Protein AF-A0A7W7FIY9-F1 (afdb_monomer)

Structure (mmCIF, N/CA/C/O backbone):
data_AF-A0A7W7FIY9-F1
#
_entry.id   AF-A0A7W7FIY9-F1
#
loop_
_atom_site.group_PDB
_atom_site.id
_atom_site.type_symbol
_atom_site.label_atom_id
_atom_site.label_alt_id
_atom_site.label_comp_id
_atom_site.label_asym_id
_atom_site.label_entity_id
_atom_site.label_seq_id
_atom_site.pdbx_PDB_ins_code
_atom_site.Cartn_x
_atom_site.Cartn_y
_atom_site.Cartn_z
_atom_site.occupancy
_atom_site.B_iso_or_equiv
_atom_site.auth_seq_id
_atom_site.auth_comp_id
_atom_site.auth_asym_id
_atom_site.auth_atom_id
_atom_site.pdbx_PDB_model_num
ATOM 1 N N . MET A 1 1 ? 59.921 -5.246 -0.084 1.00 39.66 1 MET A N 1
ATOM 2 C CA . MET A 1 1 ? 59.077 -4.103 0.337 1.00 39.66 1 MET A CA 1
ATOM 3 C C . MET A 1 1 ? 57.819 -4.089 -0.525 1.00 39.66 1 MET A C 1
ATOM 5 O O . MET A 1 1 ? 57.909 -4.482 -1.677 1.00 39.66 1 MET A O 1
ATOM 9 N N . ALA A 1 2 ? 56.670 -3.800 0.087 1.00 42.69 2 ALA A N 1
ATOM 10 C CA . ALA A 1 2 ? 55.359 -4.415 -0.157 1.00 42.69 2 ALA A CA 1
ATOM 11 C C . ALA A 1 2 ? 54.710 -4.243 -1.549 1.00 42.69 2 ALA A C 1
ATOM 13 O O . ALA A 1 2 ? 54.659 -3.157 -2.118 1.00 42.69 2 ALA A O 1
ATOM 14 N N . THR A 1 3 ? 54.131 -5.350 -2.018 1.00 52.34 3 THR A N 1
ATOM 15 C CA . THR A 1 3 ? 53.174 -5.505 -3.118 1.00 52.34 3 THR A CA 1
ATOM 16 C C . THR A 1 3 ? 51.755 -5.191 -2.635 1.00 52.34 3 THR A C 1
ATOM 18 O O . THR A 1 3 ? 51.338 -5.692 -1.594 1.00 52.34 3 THR A O 1
ATOM 21 N N . ILE A 1 4 ? 50.971 -4.416 -3.395 1.00 54.00 4 ILE A N 1
ATOM 22 C CA . ILE A 1 4 ? 49.517 -4.325 -3.180 1.00 54.00 4 ILE A CA 1
ATOM 23 C C . ILE A 1 4 ? 48.802 -4.503 -4.518 1.00 54.00 4 ILE A C 1
ATOM 25 O O . ILE A 1 4 ? 48.514 -3.562 -5.254 1.00 54.00 4 ILE A O 1
ATOM 29 N N . THR A 1 5 ? 48.520 -5.765 -4.817 1.00 47.19 5 THR A N 1
ATOM 30 C CA . THR A 1 5 ? 47.553 -6.197 -5.822 1.00 47.19 5 THR A CA 1
ATOM 31 C C . THR A 1 5 ? 46.156 -5.835 -5.319 1.00 47.19 5 THR A C 1
ATOM 33 O O . THR A 1 5 ? 45.655 -6.452 -4.381 1.00 47.19 5 THR A O 1
ATOM 36 N N . LYS A 1 6 ? 45.504 -4.831 -5.916 1.00 55.56 6 LYS A N 1
ATOM 37 C CA . LYS A 1 6 ? 44.092 -4.539 -5.631 1.00 55.56 6 LYS A CA 1
ATOM 38 C C . LYS A 1 6 ? 43.244 -5.644 -6.262 1.00 55.56 6 LYS A C 1
ATOM 40 O O . LYS A 1 6 ? 43.116 -5.709 -7.484 1.00 55.56 6 LYS A O 1
ATOM 45 N N . ALA A 1 7 ? 42.709 -6.532 -5.426 1.00 54.41 7 ALA A N 1
ATOM 46 C CA . ALA A 1 7 ? 41.789 -7.579 -5.841 1.00 54.41 7 ALA A CA 1
ATOM 47 C C . ALA A 1 7 ? 40.594 -6.945 -6.563 1.00 54.41 7 ALA A C 1
ATOM 49 O O . ALA A 1 7 ? 39.836 -6.155 -5.999 1.00 54.41 7 ALA A O 1
ATOM 50 N N . ARG A 1 8 ? 40.464 -7.267 -7.849 1.00 56.84 8 ARG A N 1
ATOM 51 C CA . ARG A 1 8 ? 39.286 -6.972 -8.652 1.00 56.84 8 ARG A 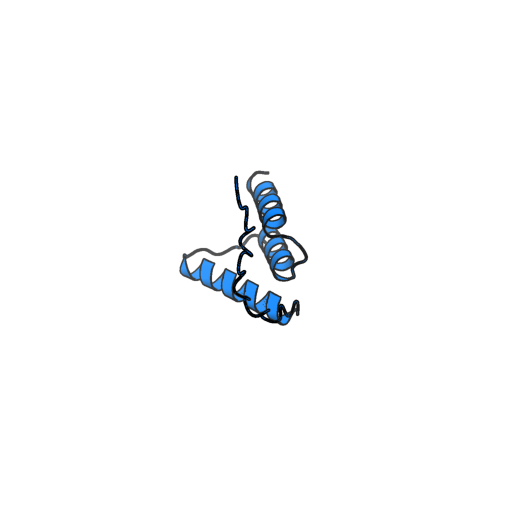CA 1
ATOM 52 C C . ARG A 1 8 ? 38.151 -7.809 -8.078 1.00 56.84 8 ARG A C 1
ATOM 54 O O . ARG A 1 8 ? 38.088 -9.005 -8.338 1.00 56.84 8 ARG A O 1
ATOM 61 N N . THR A 1 9 ? 37.293 -7.186 -7.276 1.00 57.03 9 THR A N 1
ATOM 62 C CA . THR A 1 9 ? 36.030 -7.772 -6.831 1.00 57.03 9 THR A CA 1
ATOM 63 C C . THR A 1 9 ? 35.257 -8.217 -8.064 1.00 57.03 9 THR A C 1
ATOM 65 O O . THR A 1 9 ? 34.732 -7.399 -8.818 1.0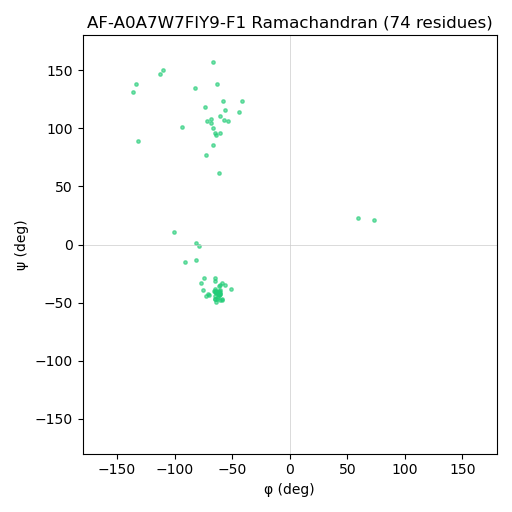0 57.03 9 THR A O 1
ATOM 68 N N . THR A 1 10 ? 35.211 -9.523 -8.288 1.00 46.44 10 THR A N 1
ATOM 69 C CA . THR A 1 10 ? 34.281 -10.160 -9.207 1.00 46.44 10 THR A CA 1
ATOM 70 C C . THR A 1 10 ? 32.880 -9.938 -8.653 1.00 46.44 10 THR A C 1
ATOM 72 O O . THR A 1 10 ? 32.434 -10.664 -7.768 1.00 46.44 10 THR A O 1
ATOM 75 N N . HIS A 1 11 ? 32.187 -8.905 -9.128 1.00 54.69 11 HIS A N 1
ATOM 76 C CA . HIS A 1 11 ? 30.731 -8.932 -9.100 1.00 54.69 11 HIS A CA 1
ATOM 77 C C . HIS A 1 11 ? 30.326 -10.007 -10.101 1.00 54.69 11 HIS A C 1
ATOM 79 O O . HIS A 1 11 ? 30.459 -9.813 -11.309 1.00 54.69 11 HIS A O 1
ATOM 85 N N . THR A 1 12 ? 29.913 -11.170 -9.593 1.00 51.97 12 THR A N 1
ATOM 86 C CA . THR A 1 12 ? 29.117 -12.132 -10.356 1.00 51.97 12 THR A CA 1
ATOM 87 C C . THR A 1 12 ? 28.049 -11.328 -11.076 1.00 51.97 12 THR A C 1
ATOM 89 O O . THR A 1 12 ? 27.238 -10.668 -10.426 1.00 51.97 12 THR A O 1
ATOM 92 N N . ALA A 1 13 ? 28.119 -11.305 -12.406 1.00 52.12 13 ALA A N 1
ATOM 93 C CA . ALA A 1 13 ? 27.147 -10.628 -13.237 1.00 52.12 13 ALA A CA 1
ATOM 94 C C . ALA A 1 13 ? 25.786 -11.271 -12.963 1.00 52.12 13 ALA A C 1
ATOM 96 O O . ALA A 1 13 ? 25.463 -12.330 -13.497 1.00 52.12 13 ALA A O 1
ATOM 97 N N . ALA A 1 14 ? 25.008 -10.653 -12.077 1.00 54.38 14 ALA A N 1
ATOM 98 C CA . ALA A 1 14 ? 23.583 -10.873 -12.033 1.00 54.38 14 ALA A CA 1
ATOM 99 C C . ALA A 1 14 ? 23.078 -10.433 -13.404 1.00 54.38 14 ALA A C 1
ATOM 101 O O . ALA A 1 14 ? 23.178 -9.257 -13.758 1.00 54.38 14 ALA A O 1
ATOM 102 N N . THR A 1 15 ? 22.632 -11.397 -14.206 1.00 51.53 15 THR A N 1
ATOM 103 C CA . THR A 1 15 ? 21.947 -11.152 -15.471 1.00 51.53 15 THR A CA 1
ATOM 104 C C . THR A 1 15 ? 20.971 -9.995 -15.260 1.00 51.53 15 THR A C 1
ATOM 106 O O . THR A 1 15 ? 20.146 -10.097 -14.346 1.00 51.53 15 THR A O 1
ATOM 109 N N . PRO A 1 16 ? 21.050 -8.891 -16.029 1.00 51.16 16 PRO A N 1
ATOM 110 C CA . PRO A 1 16 ? 20.061 -7.834 -15.937 1.00 51.16 16 PRO A CA 1
ATOM 111 C C . PRO A 1 16 ? 18.736 -8.444 -16.385 1.00 51.16 16 PRO A C 1
ATOM 113 O O . PRO A 1 16 ? 18.456 -8.566 -17.576 1.00 51.16 16 PRO A O 1
ATOM 116 N N . ARG A 1 17 ? 17.939 -8.916 -15.420 1.00 55.84 17 ARG A N 1
ATOM 117 C CA . ARG A 1 17 ? 16.554 -9.292 -15.667 1.00 55.84 17 ARG A CA 1
ATOM 118 C C . ARG A 1 17 ? 15.920 -8.017 -16.205 1.00 55.84 17 ARG A C 1
ATOM 120 O O . ARG A 1 17 ? 16.062 -6.994 -15.530 1.00 55.84 17 ARG A O 1
ATOM 127 N N . PRO A 1 18 ? 15.317 -8.022 -17.404 1.00 48.75 18 PRO A N 1
ATOM 128 C CA . PRO A 1 18 ? 14.717 -6.817 -17.938 1.00 48.75 18 PRO A CA 1
ATOM 129 C C . PRO A 1 18 ? 13.697 -6.349 -16.905 1.00 48.75 18 PRO A C 1
ATOM 131 O O . PRO A 1 18 ? 12.682 -7.002 -16.671 1.00 48.75 18 PRO A O 1
ATOM 134 N N . ALA A 1 19 ? 14.026 -5.264 -16.204 1.00 56.44 19 ALA A N 1
ATOM 135 C CA . ALA A 1 19 ? 13.102 -4.571 -15.335 1.00 56.44 19 ALA A CA 1
ATOM 136 C C . ALA A 1 19 ? 12.147 -3.862 -16.283 1.00 56.44 19 ALA A C 1
ATOM 138 O O . ALA A 1 19 ? 12.293 -2.681 -16.584 1.00 56.44 19 ALA A O 1
ATOM 139 N N . THR A 1 20 ? 11.216 -4.617 -16.857 1.00 51.72 20 THR A N 1
ATOM 140 C CA . THR A 1 20 ? 10.093 -4.042 -17.570 1.00 51.72 20 THR A CA 1
ATOM 141 C C . THR A 1 20 ? 9.249 -3.338 -16.515 1.00 51.72 20 THR A C 1
ATOM 143 O O . THR A 1 20 ? 8.314 -3.921 -15.963 1.00 51.72 20 THR A O 1
ATOM 146 N N . SER A 1 21 ? 9.607 -2.080 -16.216 1.00 56.66 21 SER A N 1
ATOM 147 C CA . SER A 1 21 ? 8.764 -1.050 -15.589 1.00 56.66 21 SER A CA 1
ATOM 148 C C . SER A 1 21 ? 7.574 -0.769 -16.503 1.00 56.66 21 SER A C 1
ATOM 150 O O . SER A 1 21 ? 7.413 0.300 -17.077 1.00 56.66 21 SER A O 1
ATOM 152 N N . THR A 1 22 ? 6.779 -1.804 -16.717 1.00 60.59 22 THR A N 1
ATOM 153 C CA . THR A 1 22 ? 5.547 -1.808 -17.488 1.00 60.59 22 THR A CA 1
ATOM 154 C C . THR A 1 22 ? 4.414 -1.976 -16.489 1.00 60.59 22 THR A C 1
ATOM 156 O O . THR A 1 22 ? 4.612 -2.596 -15.441 1.00 60.59 22 THR A O 1
ATOM 159 N N . ALA A 1 23 ? 3.238 -1.433 -16.801 1.00 61.91 23 ALA A N 1
ATOM 160 C CA . ALA A 1 23 ? 2.054 -1.551 -15.948 1.00 61.91 23 ALA A CA 1
ATOM 161 C C . ALA A 1 23 ? 1.768 -3.016 -15.556 1.00 61.91 23 ALA A C 1
ATOM 163 O O . ALA A 1 23 ? 1.532 -3.295 -14.387 1.00 61.91 23 ALA A O 1
ATOM 164 N N . ALA A 1 24 ? 1.967 -3.957 -16.489 1.00 64.88 24 ALA A N 1
ATOM 165 C CA . ALA A 1 24 ? 1.855 -5.396 -16.241 1.00 64.88 24 ALA A CA 1
ATOM 166 C C . ALA A 1 24 ? 2.758 -5.901 -15.096 1.00 64.88 24 ALA A C 1
ATOM 168 O O . ALA A 1 24 ? 2.367 -6.781 -14.336 1.00 64.88 24 ALA A O 1
ATOM 169 N N . GLY A 1 25 ? 3.950 -5.321 -14.927 1.00 81.25 25 GLY A N 1
ATOM 170 C CA . GLY A 1 25 ? 4.837 -5.661 -13.815 1.00 81.25 25 GLY A CA 1
ATOM 171 C C . GLY A 1 25 ? 4.379 -5.081 -12.475 1.00 81.25 25 GLY A C 1
ATOM 172 O O . GLY A 1 25 ? 4.676 -5.662 -11.433 1.00 81.25 25 GLY A O 1
ATOM 173 N N . ALA A 1 26 ? 3.680 -3.942 -12.476 1.00 85.69 26 ALA A N 1
ATOM 174 C CA . ALA A 1 26 ? 3.118 -3.372 -11.254 1.00 85.69 26 ALA A CA 1
ATOM 175 C C . ALA A 1 26 ? 1.957 -4.234 -10.743 1.00 85.69 26 ALA A C 1
ATOM 177 O O . ALA A 1 26 ? 1.933 -4.561 -9.559 1.00 85.69 26 ALA A O 1
ATOM 178 N N . ASP A 1 27 ? 1.075 -4.678 -11.639 1.00 88.38 27 ASP A N 1
ATOM 179 C CA . ASP A 1 27 ? -0.048 -5.556 -11.295 1.00 88.38 27 ASP A CA 1
ATOM 180 C C . ASP A 1 27 ? 0.435 -6.906 -10.746 1.00 88.38 27 ASP A C 1
ATOM 182 O O . ASP A 1 27 ? -0.070 -7.375 -9.730 1.00 88.38 27 ASP A O 1
ATOM 186 N N . GLU A 1 28 ? 1.476 -7.497 -11.344 1.00 89.38 28 GLU A N 1
ATOM 187 C CA . GLU A 1 28 ? 2.085 -8.737 -10.843 1.00 89.38 28 GLU A CA 1
ATOM 188 C C . GLU A 1 28 ? 2.676 -8.559 -9.433 1.00 89.38 28 GLU A C 1
ATOM 190 O O . GLU A 1 28 ? 2.483 -9.403 -8.556 1.00 89.38 28 GLU A O 1
ATOM 195 N N . ARG A 1 29 ? 3.356 -7.432 -9.178 1.00 88.75 29 ARG A N 1
ATOM 196 C CA . ARG A 1 29 ? 3.890 -7.104 -7.846 1.00 88.75 29 ARG A CA 1
ATOM 197 C C . ARG A 1 29 ? 2.780 -6.892 -6.816 1.00 88.75 29 ARG A C 1
ATOM 199 O O . ARG A 1 29 ? 2.929 -7.348 -5.683 1.00 88.75 29 ARG A O 1
ATOM 206 N N . MET A 1 30 ? 1.685 -6.236 -7.202 1.00 92.50 30 MET A N 1
ATOM 207 C CA . MET A 1 30 ? 0.510 -6.051 -6.344 1.00 92.50 30 MET A CA 1
ATOM 208 C C . MET A 1 30 ? -0.162 -7.389 -6.031 1.00 92.50 30 MET A C 1
ATOM 210 O O . MET A 1 30 ? -0.402 -7.682 -4.866 1.00 92.50 30 MET A O 1
ATOM 214 N N . ALA A 1 31 ? -0.383 -8.235 -7.040 1.00 92.31 31 ALA A N 1
ATOM 215 C CA . ALA A 1 31 ? -0.980 -9.556 -6.866 1.00 92.31 31 ALA A CA 1
ATOM 216 C C . ALA A 1 31 ? -0.129 -10.457 -5.960 1.00 92.31 31 ALA A C 1
ATOM 218 O O . ALA A 1 31 ? -0.662 -11.157 -5.101 1.00 92.31 31 ALA A O 1
ATOM 219 N N . PHE A 1 32 ? 1.198 -10.409 -6.106 1.00 92.19 32 PHE A N 1
ATOM 220 C CA . PHE A 1 32 ? 2.108 -11.118 -5.210 1.00 92.19 32 PHE A CA 1
ATOM 221 C C . PHE A 1 32 ? 2.003 -10.612 -3.765 1.00 92.19 32 PHE A C 1
ATOM 223 O O . PHE A 1 32 ? 1.940 -11.418 -2.838 1.00 92.19 32 PHE A O 1
ATOM 230 N N . ALA A 1 33 ? 1.970 -9.291 -3.564 1.00 92.31 33 ALA A N 1
ATOM 231 C CA . ALA A 1 33 ? 1.828 -8.702 -2.237 1.00 92.31 33 ALA A CA 1
A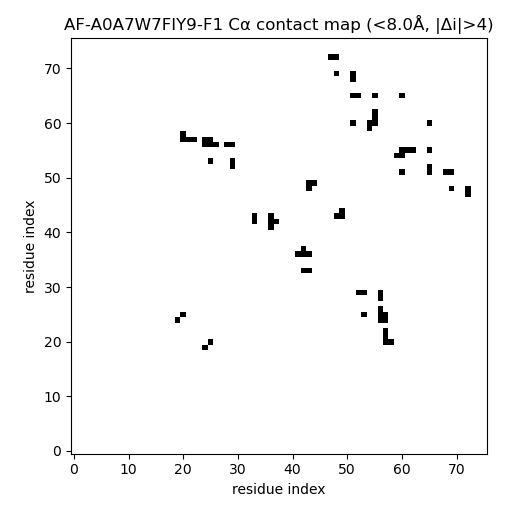TOM 232 C C . ALA A 1 33 ? 0.481 -9.069 -1.590 1.00 92.31 33 ALA A C 1
ATOM 234 O O . ALA A 1 33 ? 0.471 -9.519 -0.446 1.00 92.31 33 ALA A O 1
ATOM 235 N N . ASP A 1 34 ? -0.625 -8.954 -2.329 1.00 92.62 34 ASP A N 1
ATOM 236 C CA . ASP A 1 34 ? -1.967 -9.331 -1.870 1.00 92.62 34 ASP A CA 1
ATOM 237 C C . ASP A 1 34 ? -2.021 -10.831 -1.512 1.00 92.62 34 ASP A C 1
ATOM 239 O O . ASP A 1 34 ? -2.527 -11.196 -0.452 1.00 92.62 34 ASP A O 1
ATOM 243 N N . ALA A 1 35 ? -1.423 -11.708 -2.328 1.00 95.31 35 ALA A N 1
ATOM 244 C CA . ALA A 1 35 ? -1.349 -13.140 -2.036 1.00 95.31 35 ALA A CA 1
ATOM 245 C C . ALA A 1 35 ? -0.505 -13.452 -0.789 1.00 95.31 35 ALA A C 1
ATOM 247 O O . ALA A 1 35 ? -0.885 -14.302 0.016 1.00 95.31 35 ALA A O 1
ATOM 248 N N . ALA A 1 36 ? 0.628 -12.768 -0.603 1.00 94.12 36 ALA A N 1
ATOM 249 C CA . ALA A 1 36 ? 1.479 -12.940 0.573 1.00 94.12 36 ALA A CA 1
ATOM 250 C C . ALA A 1 36 ? 0.780 -12.473 1.860 1.00 94.12 36 ALA A C 1
ATOM 252 O O . ALA A 1 36 ? 0.885 -13.131 2.896 1.00 94.12 36 ALA A O 1
ATOM 253 N N . LEU A 1 37 ? 0.041 -11.364 1.785 1.00 92.50 37 LEU A N 1
ATOM 254 C CA . LEU A 1 37 ? -0.783 -10.867 2.883 1.00 92.50 37 LEU A CA 1
ATOM 255 C C . LEU A 1 37 ? -1.909 -11.855 3.206 1.00 92.50 37 LEU A C 1
ATOM 257 O O . LEU A 1 37 ? -2.037 -12.267 4.359 1.00 92.50 37 LEU A O 1
ATOM 261 N N . ALA A 1 38 ? -2.649 -12.316 2.194 1.00 94.12 38 ALA A N 1
ATOM 262 C CA . ALA A 1 38 ? -3.733 -13.279 2.365 1.00 94.12 38 ALA A CA 1
ATOM 263 C C . ALA A 1 38 ? -3.241 -14.612 2.950 1.00 94.12 38 ALA A C 1
ATOM 265 O O . ALA A 1 38 ? -3.888 -15.178 3.829 1.00 94.12 38 ALA A O 1
ATOM 266 N N . LEU A 1 39 ? -2.064 -15.088 2.526 1.00 96.12 39 LEU A N 1
ATOM 267 C CA . LEU A 1 39 ? -1.414 -16.271 3.095 1.00 96.12 39 LEU A CA 1
ATOM 268 C C . LEU A 1 39 ? -1.096 -16.095 4.589 1.00 96.12 39 LEU A C 1
ATOM 270 O O . LEU A 1 39 ? -1.190 -17.053 5.352 1.00 96.12 39 LEU A O 1
ATOM 274 N N . ALA A 1 40 ? -0.751 -14.878 5.014 1.00 94.69 40 ALA A N 1
ATOM 275 C CA . ALA A 1 40 ? -0.563 -14.532 6.421 1.00 94.69 40 ALA A CA 1
ATOM 276 C C . ALA A 1 40 ? -1.890 -14.295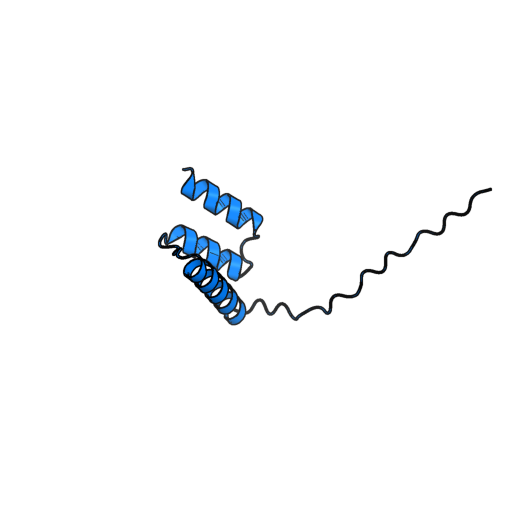 7.178 1.00 94.69 40 ALA A C 1
ATOM 278 O O . ALA A 1 40 ? -1.865 -14.014 8.374 1.00 94.69 40 ALA A O 1
ATOM 279 N N . GLY A 1 41 ? -3.043 -14.402 6.508 1.00 95.50 41 GLY A N 1
ATOM 280 C CA . GLY A 1 41 ? -4.354 -14.083 7.078 1.00 95.50 41 GLY A CA 1
ATOM 281 C C . GLY A 1 41 ? -4.595 -12.581 7.247 1.00 95.50 41 GLY A C 1
ATOM 282 O O . GLY A 1 41 ? -5.425 -12.177 8.061 1.00 95.50 41 GLY A O 1
ATOM 283 N N . HIS A 1 42 ? -3.854 -11.749 6.514 1.00 94.62 42 HIS A N 1
ATOM 284 C CA . HIS A 1 42 ? -3.952 -10.297 6.557 1.00 94.62 42 HIS A C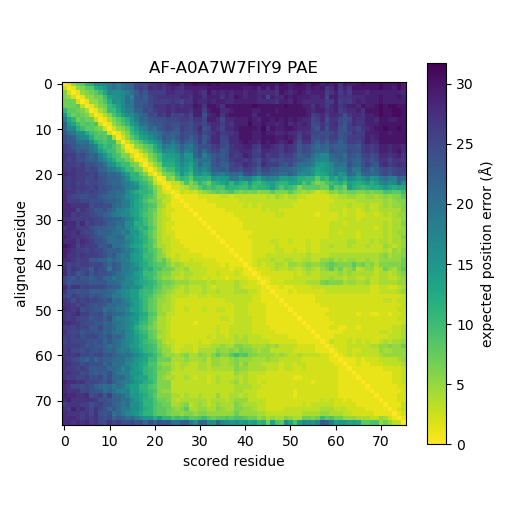A 1
ATOM 285 C C . HIS A 1 42 ? -4.493 -9.737 5.241 1.00 94.62 42 HIS A C 1
ATOM 287 O O . HIS A 1 42 ? -4.199 -10.233 4.158 1.00 94.62 42 HIS A O 1
ATOM 293 N N . GLU A 1 43 ? -5.250 -8.651 5.340 1.00 92.19 43 GLU A N 1
ATOM 294 C CA . GLU A 1 43 ? -5.744 -7.890 4.197 1.00 92.19 43 GLU A CA 1
ATOM 295 C C . GLU A 1 43 ? -5.500 -6.401 4.456 1.00 92.19 43 GLU A C 1
ATOM 297 O O . GLU A 1 43 ? -5.702 -5.911 5.569 1.00 92.19 43 GLU A O 1
ATOM 302 N N . VAL A 1 44 ? -5.053 -5.673 3.431 1.00 89.88 44 VAL A N 1
ATOM 303 C CA . VAL A 1 44 ? -4.909 -4.214 3.497 1.00 89.88 44 VAL A CA 1
ATOM 304 C C . VAL A 1 44 ? -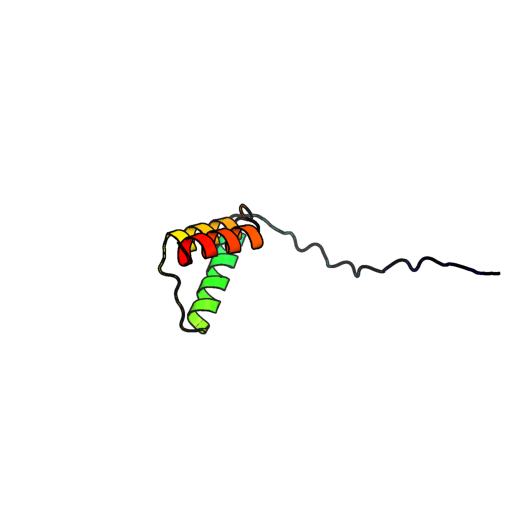6.188 -3.579 2.957 1.00 89.88 44 VAL A C 1
ATOM 306 O O . VAL A 1 44 ? -6.377 -3.481 1.747 1.00 89.88 44 VAL A O 1
ATOM 309 N N . THR A 1 45 ? -7.055 -3.130 3.866 1.00 91.06 45 THR A N 1
ATOM 310 C CA . THR A 1 45 ? -8.339 -2.478 3.542 1.00 91.06 45 THR A CA 1
ATOM 311 C C . THR A 1 45 ? -8.238 -0.954 3.424 1.00 91.06 45 THR A C 1
ATOM 313 O O . THR A 1 45 ? -9.133 -0.308 2.880 1.00 91.06 45 THR A O 1
ATOM 316 N N . ASP A 1 46 ? -7.147 -0.360 3.909 1.00 92.88 46 ASP A N 1
ATOM 317 C CA . ASP A 1 46 ? -6.918 1.082 3.848 1.00 92.88 46 ASP A CA 1
ATOM 318 C C . ASP A 1 46 ? -6.553 1.525 2.419 1.00 92.88 46 ASP A C 1
ATOM 320 O O . ASP A 1 46 ? -5.525 1.133 1.855 1.00 92.88 46 ASP A O 1
ATOM 324 N N . SER A 1 47 ? -7.394 2.383 1.839 1.00 91.81 47 SER A N 1
ATOM 325 C CA . SER A 1 47 ? -7.238 2.894 0.472 1.00 91.81 47 SER A CA 1
ATOM 326 C C . SER A 1 47 ? -5.991 3.766 0.286 1.00 91.81 47 SER A C 1
ATOM 328 O O . SER A 1 47 ? -5.402 3.785 -0.801 1.00 91.81 47 SER A O 1
ATOM 330 N N . THR A 1 48 ? -5.533 4.447 1.338 1.00 92.81 48 THR A N 1
ATOM 331 C CA . THR A 1 48 ? -4.308 5.254 1.312 1.00 92.81 48 THR A CA 1
ATOM 332 C C . THR A 1 48 ? -3.086 4.348 1.281 1.00 92.81 48 THR A C 1
ATOM 334 O O . THR A 1 48 ? -2.185 4.555 0.463 1.00 92.81 48 THR A O 1
ATOM 337 N N . LEU A 1 49 ? -3.071 3.297 2.107 1.00 92.62 49 LEU A N 1
ATOM 338 C CA . LEU A 1 49 ? -2.000 2.296 2.081 1.00 92.62 49 LEU A CA 1
ATOM 339 C C . LEU A 1 49 ? -1.935 1.581 0.728 1.00 92.62 49 LEU A C 1
ATOM 341 O O . LEU A 1 49 ? -0.842 1.403 0.185 1.00 92.62 49 LEU A O 1
ATOM 345 N N . ARG A 1 50 ? -3.094 1.249 0.144 1.00 93.06 50 ARG A N 1
ATOM 346 C CA . ARG A 1 50 ? -3.173 0.636 -1.189 1.00 93.06 50 ARG A CA 1
ATOM 347 C C . ARG A 1 50 ? -2.597 1.555 -2.270 1.00 93.06 50 ARG A C 1
ATOM 349 O O . ARG A 1 50 ? -1.765 1.118 -3.059 1.00 93.06 50 ARG A O 1
ATOM 356 N N . THR A 1 51 ? -2.921 2.848 -2.225 1.00 93.69 51 THR A N 1
ATOM 357 C CA . THR A 1 51 ? -2.361 3.854 -3.146 1.00 93.69 51 THR A CA 1
ATOM 358 C C . THR A 1 51 ? -0.835 3.958 -3.034 1.00 93.69 51 THR A C 1
ATOM 360 O O . THR A 1 51 ? -0.138 4.069 -4.044 1.00 93.69 51 THR A O 1
ATOM 363 N N . ILE A 1 52 ? -0.283 3.908 -1.816 1.00 93.94 52 ILE A N 1
ATOM 364 C CA . ILE A 1 52 ? 1.173 3.932 -1.605 1.00 93.94 52 ILE A CA 1
ATOM 365 C C . ILE A 1 52 ? 1.827 2.672 -2.189 1.00 93.94 52 ILE A C 1
ATOM 367 O O . ILE A 1 52 ? 2.855 2.778 -2.864 1.00 93.94 52 ILE A O 1
ATOM 371 N N . LEU A 1 53 ? 1.230 1.498 -1.961 1.00 91.81 53 LEU A N 1
ATOM 372 C CA . LEU A 1 53 ? 1.744 0.227 -2.467 1.00 91.81 53 LEU A CA 1
ATOM 373 C C . LEU A 1 53 ? 1.723 0.180 -3.998 1.00 91.81 53 LEU A C 1
ATOM 375 O O . LEU A 1 53 ? 2.707 -0.230 -4.605 1.00 91.81 53 LEU A O 1
ATOM 379 N N . GLU A 1 54 ? 0.665 0.691 -4.625 1.00 92.00 54 GLU A N 1
ATOM 380 C CA . GLU A 1 54 ? 0.576 0.800 -6.080 1.00 92.00 54 GLU A CA 1
ATOM 381 C C . GLU A 1 54 ? 1.662 1.706 -6.671 1.00 92.00 54 GLU A C 1
ATOM 383 O O . GLU A 1 54 ? 2.300 1.353 -7.662 1.00 92.00 54 GLU A O 1
ATOM 388 N N . ARG A 1 55 ? 1.925 2.866 -6.056 1.00 91.69 55 ARG A N 1
ATOM 389 C CA . ARG A 1 55 ? 3.002 3.771 -6.496 1.00 91.69 55 ARG A CA 1
ATOM 390 C C . ARG A 1 55 ? 4.378 3.123 -6.349 1.00 91.69 55 ARG A C 1
ATOM 392 O O . ARG A 1 55 ? 5.214 3.243 -7.244 1.00 91.69 55 ARG A O 1
ATOM 399 N N . ALA A 1 56 ? 4.599 2.381 -5.264 1.00 91.31 56 ALA A N 1
ATOM 400 C CA . ALA A 1 56 ? 5.810 1.583 -5.089 1.00 91.31 56 ALA A CA 1
ATOM 401 C C . ALA A 1 56 ? 5.910 0.464 -6.143 1.00 91.31 56 ALA A C 1
ATOM 403 O O . ALA A 1 56 ? 6.973 0.251 -6.728 1.00 91.31 56 ALA A O 1
ATOM 404 N N . ALA A 1 57 ? 4.796 -0.201 -6.460 1.00 89.75 57 ALA A N 1
ATOM 405 C CA . ALA A 1 57 ? 4.729 -1.221 -7.498 1.00 89.75 57 ALA A CA 1
ATOM 406 C C . ALA A 1 57 ? 4.995 -0.642 -8.895 1.00 89.75 57 ALA A C 1
ATOM 408 O O . ALA A 1 57 ? 5.595 -1.329 -9.716 1.00 89.75 57 ALA A O 1
ATOM 409 N N . ARG A 1 58 ? 4.640 0.618 -9.170 1.00 89.88 58 ARG A N 1
ATOM 410 C CA . ARG A 1 58 ? 4.981 1.332 -10.417 1.00 89.88 58 ARG A CA 1
ATOM 411 C C . ARG A 1 58 ? 6.397 1.923 -10.434 1.00 89.88 58 ARG A C 1
ATOM 413 O O . ARG A 1 58 ? 6.781 2.519 -11.433 1.00 89.88 58 ARG A O 1
ATOM 420 N N . HIS A 1 59 ? 7.184 1.735 -9.371 1.00 88.19 59 HIS A N 1
ATOM 421 C CA . HIS A 1 59 ? 8.494 2.371 -9.177 1.00 88.19 59 HIS A CA 1
ATOM 422 C C . HIS A 1 59 ? 8.452 3.912 -9.156 1.00 88.1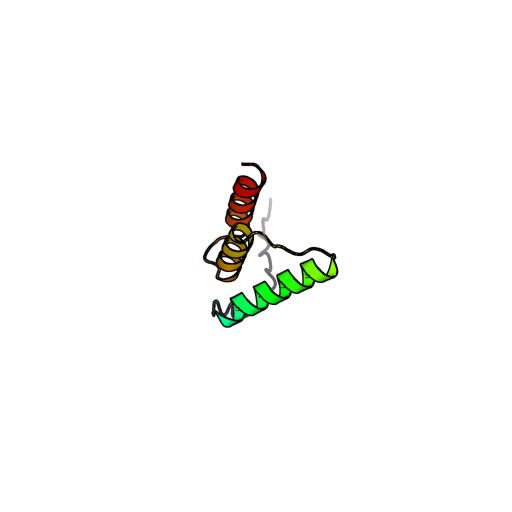9 59 HIS A C 1
ATOM 424 O O . HIS A 1 59 ? 9.469 4.564 -9.370 1.00 88.19 59 HIS A O 1
ATOM 430 N N . GLU A 1 60 ? 7.295 4.503 -8.853 1.00 89.12 60 GLU A N 1
ATOM 431 C CA . GLU A 1 60 ? 7.136 5.950 -8.637 1.00 89.12 60 GLU A CA 1
ATOM 432 C C . GLU A 1 60 ? 7.556 6.375 -7.224 1.00 89.12 60 GLU A C 1
ATOM 434 O O . GLU A 1 60 ? 7.677 7.565 -6.933 1.00 89.12 60 GLU A O 1
ATOM 439 N N . LEU A 1 61 ? 7.720 5.397 -6.332 1.00 88.62 61 LEU A N 1
ATOM 440 C CA . LEU A 1 61 ? 8.129 5.577 -4.951 1.00 88.62 61 LEU A CA 1
ATOM 441 C C . LEU A 1 61 ? 9.177 4.519 -4.614 1.00 88.62 61 LEU A C 1
ATOM 443 O O . LEU A 1 61 ? 8.971 3.330 -4.880 1.00 88.62 61 LEU A O 1
ATOM 447 N N . SER A 1 62 ? 10.297 4.927 -4.020 1.00 89.75 62 SER A N 1
ATOM 448 C CA . SER A 1 62 ? 11.247 3.957 -3.477 1.00 89.75 62 SER A CA 1
ATOM 449 C C . SER A 1 62 ? 10.627 3.213 -2.289 1.00 89.75 62 SER A C 1
ATOM 451 O O . SER A 1 62 ? 9.708 3.699 -1.624 1.00 89.75 62 SER A O 1
ATOM 453 N N . GLY A 1 63 ? 11.140 2.019 -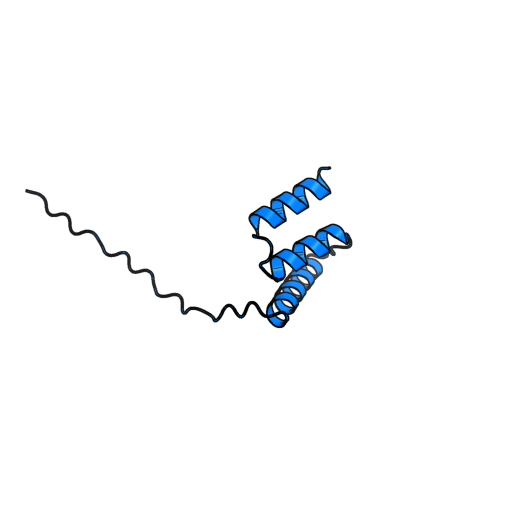1.983 1.00 87.12 63 GLY A N 1
ATOM 454 C CA . GLY A 1 63 ? 10.642 1.230 -0.852 1.00 87.12 63 GLY A CA 1
ATOM 455 C C . GLY A 1 63 ? 10.763 1.961 0.491 1.00 87.12 63 GLY A C 1
ATOM 456 O O . GLY A 1 63 ? 9.896 1.814 1.351 1.00 87.12 63 GLY A O 1
ATOM 457 N N . ASP A 1 64 ? 11.797 2.784 0.667 1.00 93.44 64 ASP A N 1
ATOM 458 C CA . ASP A 1 64 ? 12.000 3.544 1.902 1.00 93.44 64 ASP A CA 1
ATOM 459 C C . ASP A 1 64 ? 11.039 4.731 2.013 1.00 93.44 64 ASP A C 1
ATOM 461 O O . ASP A 1 64 ? 10.465 4.958 3.081 1.00 93.44 64 ASP A O 1
ATOM 465 N N . GLU A 1 65 ? 10.767 5.427 0.909 1.00 92.38 65 GLU A N 1
ATOM 466 C CA . GLU A 1 65 ? 9.734 6.467 0.865 1.00 92.38 65 GLU A CA 1
ATOM 467 C C . GLU A 1 65 ? 8.332 5.882 1.088 1.00 92.38 65 GLU A C 1
ATOM 469 O O . GLU A 1 65 ? 7.528 6.475 1.811 1.00 92.38 65 GLU A O 1
ATOM 474 N N . ALA A 1 66 ? 8.051 4.691 0.547 1.00 92.06 66 ALA A N 1
ATOM 475 C CA . ALA A 1 66 ? 6.808 3.963 0.798 1.00 92.06 66 ALA A CA 1
ATOM 476 C C . ALA A 1 66 ? 6.645 3.641 2.286 1.00 92.06 66 ALA A C 1
ATOM 478 O O . ALA A 1 66 ? 5.612 3.948 2.879 1.00 92.06 66 ALA A O 1
ATOM 479 N N . ARG A 1 67 ? 7.690 3.106 2.928 1.00 92.75 67 ARG A N 1
ATOM 480 C CA . ARG A 1 67 ? 7.690 2.834 4.375 1.00 92.75 67 ARG A CA 1
ATOM 481 C C . ARG A 1 67 ? 7.494 4.102 5.200 1.00 92.75 67 ARG A C 1
ATOM 483 O O . ARG A 1 67 ? 6.749 4.070 6.176 1.00 92.75 67 ARG A O 1
ATOM 490 N N . ALA A 1 68 ? 8.147 5.203 4.833 1.00 95.12 68 ALA A N 1
ATOM 491 C CA . ALA A 1 68 ? 7.992 6.479 5.528 1.00 95.12 68 ALA A CA 1
ATOM 492 C C . ALA A 1 68 ? 6.561 7.028 5.397 1.00 95.12 68 ALA A C 1
ATOM 494 O O . ALA A 1 68 ? 5.987 7.490 6.384 1.00 95.12 68 ALA A O 1
ATOM 495 N N . ALA A 1 69 ? 5.964 6.931 4.205 1.00 92.56 69 ALA A N 1
ATOM 496 C CA . ALA A 1 69 ? 4.587 7.347 3.953 1.00 92.56 69 ALA A CA 1
ATOM 497 C C . ALA A 1 69 ? 3.573 6.492 4.730 1.00 92.56 69 ALA A C 1
ATOM 499 O O . ALA A 1 69 ? 2.711 7.049 5.406 1.00 92.56 69 ALA A O 1
ATOM 500 N N . ILE A 1 70 ? 3.725 5.163 4.703 1.00 92.75 70 ILE A N 1
ATOM 501 C CA . ILE A 1 70 ? 2.893 4.224 5.474 1.00 92.75 70 ILE A CA 1
ATOM 502 C C . ILE A 1 70 ? 3.007 4.524 6.969 1.00 92.75 70 ILE A C 1
ATOM 504 O O . ILE A 1 70 ? 1.997 4.638 7.655 1.00 92.75 70 ILE A O 1
ATOM 508 N N . ARG A 1 71 ? 4.232 4.704 7.480 1.00 94.06 71 ARG A N 1
ATOM 509 C CA . ARG A 1 71 ? 4.465 5.007 8.895 1.00 94.06 71 ARG A CA 1
ATOM 510 C C . ARG A 1 71 ? 3.759 6.289 9.318 1.00 94.06 71 ARG A C 1
ATOM 512 O O . ARG A 1 71 ? 3.092 6.282 10.341 1.00 94.06 71 ARG A O 1
ATOM 519 N N . ARG A 1 72 ? 3.889 7.365 8.538 1.00 93.06 72 ARG A N 1
ATOM 520 C CA . ARG A 1 72 ? 3.223 8.642 8.822 1.00 93.06 72 ARG A CA 1
ATOM 521 C C . ARG A 1 72 ? 1.700 8.510 8.816 1.00 93.06 72 ARG A C 1
ATOM 523 O O . ARG A 1 72 ? 1.046 9.181 9.594 1.00 93.06 72 ARG A O 1
ATOM 530 N N . HIS A 1 73 ? 1.153 7.665 7.944 1.00 91.56 73 HIS A N 1
ATOM 531 C CA . HIS A 1 73 ? -0.287 7.423 7.862 1.00 91.56 73 HIS A CA 1
ATOM 532 C C . HIS A 1 73 ? -0.816 6.622 9.059 1.00 91.56 73 HIS A C 1
ATOM 534 O O . HIS A 1 73 ? -1.847 6.961 9.621 1.00 91.56 73 HIS A O 1
ATOM 540 N N . VAL A 1 74 ? -0.085 5.587 9.481 1.00 88.56 74 VAL A N 1
ATOM 541 C CA . VAL A 1 74 ? -0.483 4.719 10.605 1.00 88.56 74 VAL A CA 1
ATOM 542 C C . VAL A 1 74 ? -0.229 5.369 11.970 1.00 88.56 74 VAL A C 1
ATOM 544 O O . VAL A 1 74 ? -0.959 5.101 12.916 1.00 88.56 74 VAL A O 1
ATOM 547 N N . GLN A 1 75 ? 0.822 6.183 12.089 1.00 88.25 75 GLN A N 1
ATOM 548 C CA . GLN A 1 75 ? 1.246 6.829 13.342 1.00 88.25 75 GLN A CA 1
ATOM 549 C C . GLN A 1 75 ? 0.808 8.296 13.449 1.00 88.25 75 GLN A C 1
ATOM 551 O O . GLN A 1 75 ? 1.345 9.002 14.302 1.00 88.25 75 GLN A O 1
ATOM 556 N N . GLY A 1 76 ? -0.069 8.755 12.550 1.00 61.88 76 GLY A N 1
ATOM 557 C CA . GLY A 1 76 ? -0.602 10.120 12.554 1.00 61.88 76 GLY A CA 1
ATOM 558 C C . GLY A 1 76 ? -1.179 10.527 13.901 1.00 61.88 76 GLY A C 1
ATOM 559 O O . GLY A 1 76 ? -1.850 9.682 14.533 1.00 61.88 76 GLY A O 1
#

Solvent-accessible surface area (backbone atoms only — not comparable to full-atom values): 4787 Å² total; per-residue (Å²): 135,89,87,82,82,78,78,78,79,79,72,75,78,71,75,82,67,82,79,61,89,40,72,72,47,18,54,53,49,49,52,50,48,52,49,55,31,48,74,72,74,40,81,86,82,52,67,67,58,49,52,44,51,51,36,36,40,63,66,77,32,53,73,66,57,39,51,52,51,49,47,52,66,75,68,103

Organism: NCBI:txid421115

Secondary structure (DSSP, 8-state):
---------------------SHHHHHHHHHHHHHHHHHTT-----HHHHHHHHHHHTTSS-HHHHHHHHHHHHT-

Foldseek 3Di:
DDDDDDDDPPPPPPPPPPPPLDLVQLVVQLVVVQVVQVVVVHHDPDPQLVVLSSCVSSVVAPPVRSVVSVCVVVVD

Mean predicted aligned error: 12.1 Å

Nearest PDB structures (foldseek):
  2cqz-assembly1_D  TM=3.990E-01  e=7.858E+00  Pyrococcus horikoshii OT3

Sequence (76 aa):
MATITKARTTHTAATPRPATSTAAGADERMAFADAALALAGHEVTDSTLRTILERAARHELSGDEARAAIRRHVQG

pLDDT: mean 79.12, std 18.28, range [39.66, 96.12]

Radius of gyration: 19.33 Å; Cα contacts (8 Å, |Δi|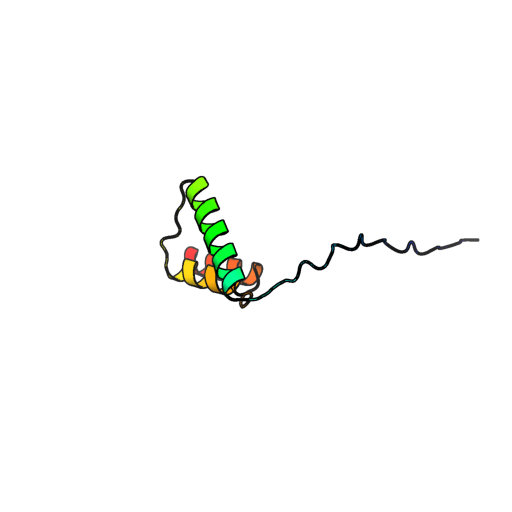>4): 40; chains: 1; bounding box: 67×26×31 Å